Protein AF-A0A1F3VBS8-F1 (afdb_monomer_lite)

Radius of gyration: 20.93 Å; chains: 1; bounding box: 39×58×54 Å

Secondary structure (DSSP, 8-state):
--HHHHHHHHHTT--TTS-GGG--HHHHHHHHHHHHHHHHHHHHHHHHHTT--HHHHHHHHHHHHHHHHHHHHHHHHHHHHTTSS-TTSHHHHHHHHHHHTHHHHTGGGTSTT--S--HHHHHHHHHHHHHHHHHTT--SHHHHHHHHHHHHTT---

Structure (mmCIF, N/CA/C/O backbone):
data_AF-A0A1F3VBS8-F1
#
_entry.id   AF-A0A1F3VBS8-F1
#
loop_
_atom_site.group_PDB
_atom_site.id
_atom_site.type_symbol
_atom_site.label_atom_id
_atom_site.label_alt_id
_atom_site.label_comp_id
_atom_site.label_asym_id
_atom_site.label_entity_id
_atom_site.label_seq_id
_atom_site.pdbx_PDB_ins_code
_atom_site.Cartn_x
_atom_site.Cartn_y
_atom_site.Cartn_z
_atom_site.occupancy
_atom_site.B_iso_or_equiv
_atom_site.auth_seq_id
_atom_site.auth_comp_id
_atom_site.auth_asym_id
_atom_site.auth_atom_id
_atom_site.pdbx_PDB_model_num
ATOM 1 N N . MET A 1 1 ? -7.247 -9.667 -0.052 1.00 58.47 1 MET A N 1
ATOM 2 C CA . MET A 1 1 ? -6.315 -8.761 -0.765 1.00 58.47 1 MET A CA 1
ATOM 3 C C . MET A 1 1 ? -6.094 -7.510 0.076 1.00 58.47 1 MET A C 1
ATOM 5 O O . MET A 1 1 ? -7.059 -6.811 0.345 1.00 58.47 1 MET A O 1
ATOM 9 N N . CYS A 1 2 ? -4.869 -7.232 0.532 1.00 70.06 2 CYS A N 1
ATOM 10 C CA . CYS A 1 2 ? -4.572 -6.077 1.398 1.00 70.06 2 CYS A CA 1
ATOM 11 C C . CYS A 1 2 ? -3.282 -5.354 0.990 1.00 70.06 2 CYS A C 1
ATOM 13 O O . CYS A 1 2 ? -2.515 -5.867 0.172 1.00 70.06 2 CYS A O 1
ATOM 15 N N . LEU A 1 3 ? -3.009 -4.187 1.587 1.00 74.62 3 LEU A N 1
ATOM 16 C CA . LEU A 1 3 ? -1.830 -3.366 1.271 1.00 74.62 3 LEU A CA 1
ATOM 17 C C . LEU A 1 3 ? -0.489 -4.095 1.478 1.00 74.62 3 LEU A C 1
ATOM 19 O O . LEU A 1 3 ? 0.476 -3.797 0.777 1.00 74.62 3 LEU A O 1
ATOM 23 N N . ILE A 1 4 ? -0.421 -5.089 2.374 1.00 75.94 4 ILE A N 1
ATOM 24 C CA . ILE A 1 4 ? 0.761 -5.961 2.521 1.00 75.94 4 ILE A CA 1
ATOM 25 C C . ILE A 1 4 ? 1.005 -6.809 1.267 1.00 75.94 4 ILE A C 1
ATOM 27 O O . ILE A 1 4 ? 2.154 -6.934 0.841 1.00 75.94 4 ILE A O 1
ATOM 31 N N . HIS A 1 5 ? -0.049 -7.363 0.662 1.00 75.06 5 HIS A N 1
ATOM 32 C CA . HIS A 1 5 ? 0.076 -8.169 -0.555 1.00 75.06 5 HIS A CA 1
ATOM 33 C C . HIS A 1 5 ? 0.534 -7.313 -1.732 1.00 75.06 5 HIS A C 1
ATOM 35 O O . HIS A 1 5 ? 1.482 -7.684 -2.420 1.00 75.06 5 HIS A O 1
ATOM 41 N N . ALA A 1 6 ? -0.044 -6.117 -1.880 1.00 76.38 6 ALA A N 1
ATOM 42 C CA . ALA A 1 6 ? 0.417 -5.154 -2.872 1.00 76.38 6 ALA A CA 1
ATOM 43 C C . ALA A 1 6 ? 1.898 -4.792 -2.665 1.00 76.38 6 ALA A C 1
ATOM 45 O O . ALA A 1 6 ? 2.680 -4.891 -3.602 1.00 76.38 6 ALA A O 1
ATOM 46 N N . ARG A 1 7 ? 2.322 -4.463 -1.434 1.00 81.31 7 ARG A N 1
ATOM 47 C CA . ARG A 1 7 ? 3.727 -4.143 -1.117 1.00 81.31 7 ARG A CA 1
ATOM 48 C C . ARG A 1 7 ? 4.685 -5.289 -1.438 1.00 81.31 7 ARG A C 1
ATOM 50 O O . ARG A 1 7 ? 5.783 -5.023 -1.920 1.00 81.31 7 ARG A O 1
ATOM 57 N N . ARG A 1 8 ? 4.299 -6.543 -1.181 1.00 83.62 8 ARG A N 1
ATOM 58 C CA . ARG A 1 8 ? 5.146 -7.715 -1.459 1.00 83.62 8 ARG A CA 1
ATOM 59 C C . ARG A 1 8 ? 5.518 -7.805 -2.942 1.00 83.62 8 ARG A C 1
ATOM 61 O O . ARG A 1 8 ? 6.672 -8.093 -3.239 1.00 83.62 8 ARG A O 1
ATOM 68 N N . ASN A 1 9 ? 4.595 -7.458 -3.841 1.00 80.88 9 ASN A N 1
ATOM 69 C CA . ASN A 1 9 ? 4.859 -7.441 -5.281 1.00 80.88 9 ASN A CA 1
ATOM 70 C C . ASN A 1 9 ? 5.943 -6.433 -5.687 1.00 80.88 9 ASN A C 1
ATOM 72 O O . ASN A 1 9 ? 6.582 -6.657 -6.700 1.00 80.88 9 ASN A O 1
ATOM 76 N N . PHE A 1 10 ? 6.179 -5.368 -4.910 1.00 81.06 10 PHE A N 1
ATOM 77 C CA . PHE A 1 10 ? 7.264 -4.405 -5.155 1.00 81.06 10 PHE A CA 1
ATOM 78 C C . PHE A 1 10 ? 8.550 -4.768 -4.406 1.00 81.06 10 PHE A C 1
ATOM 80 O O . PHE A 1 10 ? 9.639 -4.585 -4.936 1.00 81.06 10 PHE A O 1
ATOM 87 N N . VAL A 1 11 ? 8.442 -5.305 -3.183 1.00 80.06 11 VAL A N 1
ATOM 88 C CA . VAL A 1 11 ? 9.607 -5.750 -2.391 1.00 80.06 11 VAL A CA 1
ATOM 89 C C . VAL A 1 11 ? 10.378 -6.851 -3.113 1.00 80.06 11 VAL A C 1
ATOM 91 O O . VAL A 1 11 ? 11.601 -6.849 -3.075 1.00 80.06 11 VAL A O 1
ATOM 94 N N . ASN A 1 12 ? 9.680 -7.753 -3.801 1.00 82.94 12 ASN A N 1
ATOM 95 C CA . ASN A 1 12 ? 10.312 -8.834 -4.557 1.00 82.94 12 ASN A CA 1
ATOM 96 C C . ASN A 1 12 ? 11.078 -8.346 -5.803 1.00 82.94 12 ASN A C 1
ATOM 98 O O . ASN A 1 12 ? 11.759 -9.147 -6.433 1.00 82.94 12 ASN A O 1
ATOM 102 N N . LEU A 1 13 ? 10.950 -7.066 -6.173 1.00 80.75 13 LEU A N 1
ATOM 103 C CA . LEU A 1 13 ? 11.587 -6.470 -7.354 1.00 80.75 13 LEU A CA 1
ATOM 104 C C . LEU A 1 13 ? 12.807 -5.617 -7.016 1.00 80.75 13 LEU A C 1
ATOM 106 O O . LEU A 1 13 ? 13.390 -5.028 -7.919 1.00 80.75 13 LEU A O 1
ATOM 110 N N . VAL A 1 14 ? 13.157 -5.493 -5.736 1.00 80.00 14 VAL A N 1
ATOM 111 C CA . VAL A 1 14 ? 14.286 -4.673 -5.292 1.00 80.00 14 VAL A CA 1
ATOM 112 C C . VAL A 1 14 ? 15.252 -5.508 -4.471 1.00 80.00 14 VAL A C 1
ATOM 114 O O . VAL A 1 14 ? 14.851 -6.193 -3.529 1.00 80.00 14 VAL A O 1
ATOM 117 N N . ASP A 1 15 ? 16.539 -5.408 -4.792 1.00 78.00 15 ASP A N 1
ATOM 118 C CA . ASP A 1 15 ? 17.598 -5.899 -3.918 1.00 78.00 15 ASP A CA 1
ATOM 119 C C . ASP A 1 15 ? 18.039 -4.772 -2.972 1.00 78.00 15 ASP A C 1
ATOM 121 O O . ASP A 1 15 ? 18.352 -3.652 -3.382 1.00 78.00 15 ASP A O 1
ATOM 125 N N . ARG A 1 16 ? 18.054 -5.072 -1.670 1.00 72.94 16 ARG A N 1
ATOM 126 C CA . ARG A 1 16 ? 18.477 -4.139 -0.614 1.00 72.94 16 ARG A CA 1
ATOM 127 C C . ARG A 1 16 ? 19.986 -3.913 -0.587 1.00 72.94 16 ARG A C 1
ATOM 129 O O . ARG A 1 16 ? 20.442 -3.009 0.105 1.00 72.94 16 ARG A O 1
ATOM 136 N N . LYS A 1 17 ? 20.753 -4.749 -1.286 1.00 77.62 17 LYS A N 1
ATOM 137 C CA . LYS A 1 17 ? 22.214 -4.665 -1.360 1.00 77.62 17 LYS A CA 1
ATOM 138 C C . LYS A 1 17 ? 22.698 -3.682 -2.425 1.00 77.62 17 LYS A C 1
ATOM 140 O O . LYS A 1 17 ? 23.874 -3.330 -2.418 1.00 77.62 17 LYS A O 1
ATOM 145 N N . ILE A 1 18 ? 21.820 -3.233 -3.324 1.00 73.56 18 ILE A N 1
ATOM 146 C CA . ILE A 1 18 ? 22.180 -2.297 -4.391 1.00 73.56 18 ILE A CA 1
ATOM 147 C C . ILE A 1 18 ? 22.217 -0.867 -3.822 1.00 73.56 18 ILE A C 1
ATOM 149 O O . ILE A 1 18 ? 21.215 -0.408 -3.267 1.00 73.56 18 ILE A O 1
ATOM 153 N N . PRO A 1 19 ? 23.340 -0.132 -3.959 1.00 80.50 19 PRO A N 1
ATOM 154 C CA . PRO A 1 19 ? 23.422 1.264 -3.536 1.00 80.50 19 PRO A CA 1
ATOM 155 C C . PRO A 1 19 ? 22.425 2.151 -4.288 1.00 80.50 19 PRO A C 1
ATOM 157 O O . PRO A 1 19 ? 22.240 1.992 -5.493 1.00 80.50 19 PRO A O 1
ATOM 160 N N . GLU A 1 20 ? 21.860 3.160 -3.615 1.00 75.81 20 GLU A N 1
ATOM 161 C CA . GLU A 1 20 ? 20.826 4.040 -4.191 1.00 75.81 20 GLU A CA 1
ATOM 162 C C . GLU A 1 20 ? 21.244 4.685 -5.526 1.00 75.81 20 GLU A C 1
ATOM 164 O O . GLU A 1 20 ? 20.446 4.780 -6.464 1.00 75.81 20 GLU A O 1
ATOM 169 N N . ARG A 1 21 ? 22.524 5.066 -5.643 1.00 83.62 21 ARG A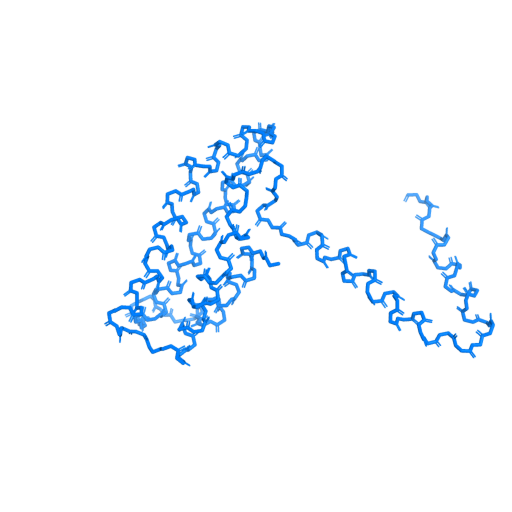 N 1
ATOM 170 C CA . ARG A 1 21 ? 23.103 5.656 -6.863 1.00 83.62 21 ARG A CA 1
ATOM 171 C C . ARG A 1 21 ? 23.052 4.732 -8.085 1.00 83.62 21 ARG A C 1
ATOM 173 O O . ARG A 1 21 ? 23.051 5.228 -9.206 1.00 83.62 21 ARG A O 1
ATOM 180 N N . THR A 1 22 ? 22.996 3.421 -7.867 1.00 86.75 22 THR A N 1
ATOM 181 C CA . THR A 1 22 ? 23.033 2.386 -8.910 1.00 86.75 22 THR A CA 1
ATOM 182 C C . THR A 1 22 ? 21.633 1.894 -9.286 1.00 86.75 22 THR A C 1
ATOM 184 O O . THR A 1 22 ? 21.482 1.174 -10.267 1.00 86.75 22 THR A O 1
ATOM 187 N N . LEU A 1 23 ? 20.596 2.297 -8.544 1.00 83.75 23 LEU A N 1
ATOM 188 C CA . LEU A 1 23 ? 19.233 1.843 -8.799 1.00 83.75 23 LEU A CA 1
ATOM 189 C C . LEU A 1 23 ? 18.730 2.312 -10.168 1.00 83.75 23 LEU A C 1
ATOM 191 O O . LEU A 1 23 ? 18.767 3.506 -10.508 1.00 83.75 23 LEU A O 1
ATOM 195 N N . THR A 1 24 ? 18.170 1.365 -10.908 1.00 84.94 24 THR A N 1
ATOM 196 C CA . THR A 1 24 ? 17.424 1.604 -12.139 1.00 84.94 24 THR A CA 1
ATOM 197 C C . THR A 1 24 ? 16.181 2.458 -11.872 1.00 84.94 24 THR A C 1
ATOM 199 O O . THR A 1 24 ? 15.743 2.662 -10.733 1.00 84.94 24 THR A O 1
ATOM 202 N N . TYR A 1 25 ? 15.573 2.966 -12.946 1.00 82.69 25 TYR A N 1
ATOM 203 C CA . TYR A 1 25 ? 14.302 3.678 -12.843 1.00 82.69 25 TYR A CA 1
ATOM 204 C C . TYR A 1 25 ? 13.230 2.823 -12.151 1.00 82.69 25 TYR A C 1
ATOM 206 O O . TYR A 1 25 ? 12.571 3.309 -11.234 1.00 82.69 25 TYR A O 1
ATOM 214 N N . GLU A 1 26 ? 13.082 1.556 -12.548 1.00 80.50 26 GLU A N 1
ATOM 215 C CA . GLU A 1 26 ? 12.053 0.665 -12.003 1.00 80.50 26 GLU A CA 1
ATOM 216 C C . GLU A 1 26 ? 12.251 0.404 -10.504 1.00 80.50 26 GLU A C 1
ATOM 218 O O . GLU A 1 26 ? 11.303 0.524 -9.726 1.00 80.50 26 GLU A O 1
ATOM 223 N N . GLU A 1 27 ? 13.485 0.154 -10.065 1.00 81.81 27 GLU A N 1
ATOM 224 C CA . GLU A 1 27 ? 13.785 -0.088 -8.650 1.00 81.81 27 GLU A CA 1
ATOM 225 C C . GLU A 1 27 ? 13.517 1.147 -7.787 1.00 81.81 27 GLU A C 1
ATOM 227 O O . GLU A 1 27 ? 12.883 1.041 -6.734 1.00 81.81 27 GLU A O 1
ATOM 232 N N . LYS A 1 28 ? 13.912 2.343 -8.250 1.00 83.31 28 LYS A N 1
ATOM 233 C CA . LYS A 1 28 ? 13.587 3.608 -7.563 1.00 83.31 28 LYS A CA 1
ATOM 234 C C . LYS A 1 28 ? 12.079 3.758 -7.372 1.00 83.31 28 LYS A C 1
ATOM 236 O O . LYS A 1 28 ? 11.622 4.206 -6.319 1.00 83.31 28 LYS A O 1
ATOM 241 N N . LYS A 1 29 ? 11.287 3.356 -8.368 1.00 84.44 29 LYS A N 1
ATOM 242 C CA . LYS A 1 29 ? 9.823 3.381 -8.292 1.00 84.44 29 LYS A CA 1
ATOM 243 C C . LYS A 1 29 ? 9.260 2.344 -7.326 1.00 84.44 29 LYS A C 1
ATOM 245 O O . LYS A 1 29 ? 8.384 2.690 -6.532 1.00 84.44 29 LYS A O 1
ATOM 250 N N . CYS A 1 30 ? 9.806 1.133 -7.298 1.00 82.75 30 CYS A N 1
ATOM 251 C CA . CYS A 1 30 ? 9.466 0.140 -6.280 1.00 82.75 30 CYS A CA 1
ATOM 252 C C . CYS A 1 30 ? 9.740 0.663 -4.860 1.00 82.75 30 CYS A C 1
ATOM 254 O O . CYS A 1 30 ? 8.860 0.575 -4.001 1.00 82.75 30 CYS A O 1
ATOM 256 N N . TYR A 1 31 ? 10.900 1.283 -4.615 1.00 82.94 31 TYR A N 1
ATOM 257 C CA . TYR A 1 31 ? 11.219 1.887 -3.315 1.00 82.94 31 TYR A CA 1
ATOM 258 C C . TYR A 1 31 ? 10.236 2.994 -2.915 1.00 82.94 31 TYR A C 1
ATOM 260 O O . TYR A 1 31 ? 9.796 3.027 -1.764 1.00 82.94 31 TYR A O 1
ATOM 268 N N . GLN A 1 32 ? 9.821 3.853 -3.854 1.00 84.12 32 GLN A N 1
ATOM 269 C CA . GLN A 1 32 ? 8.804 4.881 -3.596 1.00 84.12 32 GLN A CA 1
ATOM 270 C C . GLN A 1 32 ? 7.470 4.271 -3.144 1.00 84.12 32 GLN A C 1
ATOM 272 O O . GLN A 1 32 ? 6.897 4.713 -2.145 1.00 84.12 32 GLN A O 1
ATOM 277 N N . VAL A 1 33 ? 6.998 3.221 -3.823 1.00 84.00 33 VAL A N 1
ATOM 278 C CA . VAL A 1 33 ? 5.765 2.515 -3.438 1.00 84.00 33 VAL A CA 1
ATOM 279 C C . VAL A 1 33 ? 5.904 1.877 -2.054 1.00 84.00 33 VAL A C 1
ATOM 281 O O . VAL A 1 33 ? 5.031 2.043 -1.199 1.00 84.00 33 VAL A O 1
ATOM 284 N N . ILE A 1 34 ? 7.022 1.192 -1.794 1.00 84.75 34 ILE A N 1
ATOM 285 C CA . ILE A 1 34 ? 7.307 0.563 -0.498 1.00 84.75 34 ILE A CA 1
ATOM 286 C C . ILE A 1 34 ? 7.287 1.605 0.628 1.00 84.75 34 ILE A C 1
ATOM 288 O O . ILE A 1 34 ? 6.704 1.342 1.684 1.00 84.75 34 ILE A O 1
ATOM 292 N N . ALA A 1 35 ? 7.875 2.781 0.402 1.00 84.94 35 ALA A N 1
ATOM 293 C CA . ALA A 1 35 ? 7.912 3.875 1.366 1.00 84.94 35 ALA A CA 1
ATOM 294 C C . ALA A 1 35 ? 6.519 4.466 1.638 1.00 84.94 35 ALA A C 1
ATOM 296 O O . ALA A 1 35 ? 6.174 4.707 2.796 1.00 84.94 35 ALA A O 1
ATOM 297 N N . ILE A 1 36 ? 5.688 4.649 0.604 1.00 86.81 36 ILE A N 1
ATOM 298 C CA . ILE A 1 36 ? 4.300 5.109 0.769 1.00 86.81 36 ILE A CA 1
ATOM 299 C C . ILE A 1 36 ? 3.513 4.118 1.626 1.00 86.81 36 ILE A C 1
ATOM 301 O O . ILE A 1 36 ? 2.871 4.525 2.595 1.00 86.81 36 ILE A O 1
ATOM 305 N N . VAL A 1 37 ? 3.599 2.819 1.321 1.00 86.50 37 VAL A N 1
ATOM 306 C CA . VAL A 1 37 ? 2.898 1.796 2.107 1.00 86.50 37 VAL A CA 1
ATOM 307 C C . VAL A 1 37 ? 3.410 1.772 3.548 1.00 86.50 37 VAL A C 1
ATOM 309 O O . VAL A 1 37 ? 2.601 1.754 4.473 1.00 86.50 37 VAL A O 1
ATOM 312 N N . ALA A 1 38 ? 4.726 1.847 3.771 1.00 86.12 38 ALA A N 1
ATOM 313 C CA . ALA A 1 38 ? 5.294 1.929 5.118 1.00 86.12 38 ALA A CA 1
ATOM 314 C C . ALA A 1 38 ? 4.758 3.142 5.901 1.00 86.12 38 ALA A C 1
ATOM 316 O O . ALA A 1 38 ? 4.442 3.028 7.085 1.00 86.12 38 ALA A O 1
ATOM 317 N N . ARG A 1 39 ? 4.576 4.287 5.233 1.00 88.88 39 ARG A N 1
ATOM 318 C CA . ARG A 1 39 ? 4.007 5.492 5.846 1.00 88.88 39 ARG A CA 1
ATOM 319 C C . ARG A 1 39 ? 2.544 5.315 6.247 1.00 88.88 39 ARG A C 1
ATOM 321 O O . ARG A 1 39 ? 2.158 5.788 7.309 1.00 88.88 39 ARG A O 1
ATOM 328 N N . VAL A 1 40 ? 1.750 4.590 5.456 1.00 91.25 40 VAL A N 1
ATOM 329 C CA . VAL A 1 40 ? 0.372 4.228 5.835 1.00 91.25 40 VAL A CA 1
ATOM 330 C C . VAL A 1 40 ? 0.356 3.379 7.109 1.00 91.25 40 VAL A C 1
ATOM 332 O O . VAL A 1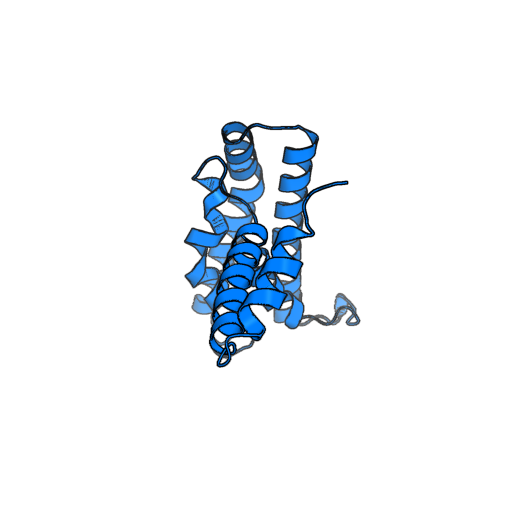 40 ? -0.443 3.657 7.998 1.00 91.25 40 VAL A O 1
ATOM 335 N N . TYR A 1 41 ? 1.266 2.410 7.245 1.00 89.25 41 TYR A N 1
ATOM 336 C CA . TYR A 1 41 ? 1.388 1.617 8.478 1.00 89.25 41 TYR A CA 1
ATOM 337 C C . TYR A 1 41 ? 1.859 2.441 9.677 1.00 89.25 41 TYR A C 1
ATOM 339 O O . TYR A 1 41 ? 1.413 2.195 10.794 1.00 89.25 41 TYR A O 1
ATOM 347 N N . LYS A 1 42 ? 2.713 3.447 9.460 1.00 91.62 42 LYS A N 1
ATOM 348 C CA . LYS A 1 42 ? 3.075 4.396 10.518 1.00 91.62 42 LYS A CA 1
ATOM 349 C C . LYS A 1 42 ? 1.847 5.170 11.011 1.00 91.62 42 LYS A C 1
ATOM 351 O O . LYS A 1 42 ? 1.636 5.256 12.213 1.00 91.62 42 LYS A O 1
ATOM 356 N N . PHE A 1 43 ? 1.008 5.659 10.098 1.00 93.81 43 PHE A N 1
ATOM 357 C CA . PHE A 1 43 ? -0.243 6.333 10.460 1.00 93.81 43 PHE A CA 1
ATOM 358 C C . PHE A 1 43 ? -1.203 5.412 11.219 1.00 93.81 43 PHE A C 1
ATOM 360 O O . PHE A 1 43 ? -1.799 5.835 12.200 1.00 93.81 43 PHE A O 1
ATOM 367 N N . GLU A 1 44 ? -1.306 4.144 10.824 1.00 92.56 44 GLU A N 1
ATOM 368 C CA . GLU A 1 44 ? -2.105 3.149 11.550 1.00 92.56 44 GLU A CA 1
ATOM 369 C C . GLU A 1 44 ? -1.559 2.908 12.974 1.00 92.56 44 GLU A C 1
ATOM 371 O O . GLU A 1 44 ? -2.330 2.775 13.922 1.00 92.56 44 GLU A O 1
ATOM 376 N N . ALA A 1 45 ? -0.235 2.901 13.161 1.00 92.00 45 ALA A N 1
ATOM 377 C CA . ALA A 1 45 ? 0.373 2.807 14.490 1.00 92.00 45 ALA A CA 1
ATOM 378 C C . ALA A 1 45 ? 0.086 4.051 15.353 1.00 92.00 45 ALA A C 1
ATOM 380 O O . ALA A 1 45 ? -0.217 3.916 16.537 1.00 92.00 45 ALA A O 1
ATOM 381 N N . GLU A 1 46 ? 0.123 5.249 14.764 1.00 93.88 46 GLU A N 1
ATOM 382 C CA . GLU A 1 46 ? -0.240 6.503 15.440 1.00 93.88 46 GLU A CA 1
ATOM 383 C C . GLU A 1 46 ? -1.712 6.500 15.875 1.00 93.88 46 GLU A C 1
ATOM 385 O O . GLU A 1 46 ? -2.021 6.855 17.010 1.00 93.88 46 GLU A O 1
ATOM 390 N N . VAL A 1 47 ? -2.625 6.048 15.013 1.00 94.88 47 VAL A N 1
ATOM 391 C CA . VAL A 1 47 ? -4.050 5.870 15.339 1.00 94.88 47 VAL A CA 1
ATOM 392 C C . VAL A 1 47 ? -4.226 4.962 16.559 1.00 94.88 47 VAL A C 1
ATOM 394 O O . VAL A 1 47 ? -4.975 5.304 17.474 1.00 94.88 47 VAL A O 1
ATOM 397 N N . ARG A 1 48 ? -3.518 3.824 16.594 1.00 91.69 48 ARG A N 1
ATOM 398 C CA . ARG A 1 48 ? -3.579 2.863 17.709 1.00 91.69 48 ARG A CA 1
ATOM 399 C C . ARG A 1 48 ? -3.021 3.446 19.001 1.00 91.69 48 ARG A C 1
ATOM 401 O O . ARG A 1 48 ? -3.636 3.277 20.049 1.00 91.69 48 ARG A O 1
ATOM 408 N N . ALA A 1 49 ? -1.896 4.156 18.927 1.00 94.88 49 ALA A N 1
ATOM 409 C CA . ALA A 1 49 ? -1.295 4.818 20.082 1.00 94.88 49 ALA A CA 1
ATOM 410 C C . ALA A 1 49 ? -2.231 5.879 20.686 1.00 94.88 49 ALA A C 1
ATOM 412 O O . ALA A 1 49 ? -2.341 5.980 21.905 1.00 94.88 49 ALA A O 1
ATOM 413 N N . ASN A 1 50 ? -2.958 6.609 19.836 1.00 95.62 50 ASN A N 1
ATOM 414 C CA . ASN A 1 50 ? -3.938 7.615 20.249 1.00 95.62 50 ASN A CA 1
ATOM 415 C C . ASN A 1 50 ? -5.329 7.037 20.566 1.00 95.62 50 ASN A C 1
ATOM 417 O O . ASN A 1 50 ? -6.228 7.799 20.909 1.00 95.62 50 ASN A O 1
ATOM 421 N N . LYS A 1 51 ? -5.520 5.713 20.450 1.00 95.69 51 LYS A N 1
ATOM 422 C CA . LYS A 1 51 ? -6.787 5.008 20.718 1.00 95.69 51 LYS A CA 1
ATOM 423 C C . LYS A 1 51 ? -7.996 5.634 20.007 1.00 95.69 51 LYS A C 1
ATOM 425 O O . LYS A 1 51 ? -9.080 5.713 20.581 1.00 95.69 51 LYS A O 1
ATOM 430 N N . LEU A 1 52 ? -7.814 6.090 18.765 1.00 94.69 52 LEU A N 1
ATOM 431 C CA . LEU A 1 52 ? -8.922 6.660 17.998 1.00 94.69 52 LEU A CA 1
ATOM 432 C C . LEU A 1 52 ? -9.994 5.592 17.749 1.00 94.69 52 LEU A C 1
ATOM 434 O O . LEU A 1 52 ? -9.666 4.445 17.437 1.00 94.69 52 LEU A O 1
ATOM 438 N N . ASN A 1 53 ? -11.265 5.983 17.850 1.00 95.88 53 ASN A N 1
ATOM 439 C CA . ASN A 1 53 ? -12.376 5.125 17.445 1.00 95.88 53 ASN A CA 1
ATOM 440 C C . ASN A 1 53 ? -12.388 4.930 15.917 1.00 95.88 53 ASN A C 1
ATOM 442 O O . ASN A 1 53 ? -11.666 5.596 15.170 1.00 95.88 53 ASN A O 1
ATOM 446 N N . ASP A 1 54 ? -13.245 4.033 15.441 1.00 95.69 54 ASP A N 1
ATOM 447 C CA . ASP A 1 54 ? -13.331 3.658 14.030 1.00 95.69 54 ASP A CA 1
ATOM 448 C C . ASP A 1 54 ? -13.604 4.829 13.074 1.00 95.69 54 ASP A C 1
ATOM 450 O O . ASP A 1 54 ? -13.065 4.856 11.961 1.00 95.69 54 ASP A O 1
ATOM 454 N N . GLN A 1 55 ? -14.406 5.804 13.505 1.00 97.00 55 GLN A N 1
ATOM 455 C CA . GLN A 1 55 ? -14.756 6.977 12.711 1.00 97.00 55 GLN A CA 1
ATOM 456 C C . GLN A 1 55 ? -13.582 7.961 12.632 1.00 97.00 55 GLN A C 1
ATOM 458 O O . GLN A 1 55 ? -13.187 8.379 11.539 1.00 97.00 55 GLN A O 1
ATOM 463 N N . ASP A 1 56 ? -12.975 8.284 13.772 1.00 96.88 56 ASP A N 1
ATOM 464 C CA . ASP A 1 56 ? -11.833 9.197 13.856 1.00 96.88 56 ASP A CA 1
ATOM 465 C C . ASP A 1 56 ? -10.600 8.615 13.167 1.00 96.88 56 ASP A C 1
ATOM 467 O O . ASP A 1 56 ? -9.885 9.323 12.454 1.00 96.88 56 ASP A O 1
ATOM 471 N N . ARG A 1 57 ? -10.394 7.299 13.286 1.00 96.69 57 ARG A N 1
ATOM 472 C CA . ARG A 1 57 ? -9.396 6.547 12.522 1.00 96.69 57 ARG A CA 1
ATOM 473 C C . ARG A 1 57 ? -9.602 6.713 11.017 1.00 96.69 57 ARG A C 1
ATOM 475 O O . ARG A 1 57 ? -8.640 6.998 10.299 1.00 96.69 57 ARG A O 1
ATOM 482 N N . MET A 1 58 ? -10.831 6.540 10.526 1.00 97.12 58 MET A N 1
ATOM 483 C CA . MET A 1 58 ? -11.135 6.704 9.102 1.00 97.12 58 MET A CA 1
ATOM 484 C C . MET A 1 58 ? -10.828 8.135 8.640 1.00 97.12 58 MET A C 1
ATOM 486 O O . MET A 1 58 ? -10.122 8.313 7.646 1.00 97.12 58 MET A O 1
ATOM 490 N N . ILE A 1 59 ? -11.280 9.154 9.378 1.00 97.56 59 ILE A N 1
ATOM 491 C CA . ILE A 1 59 ? -11.022 10.571 9.060 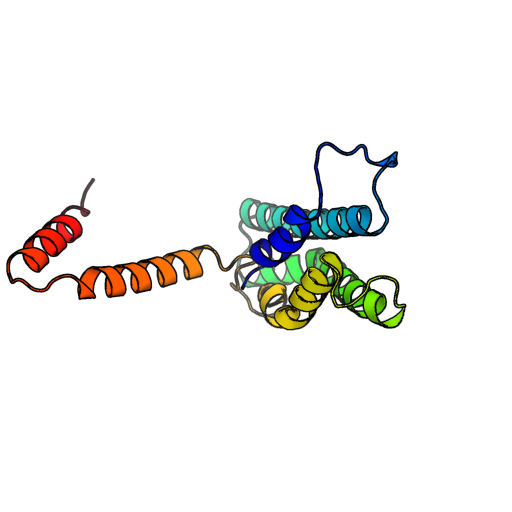1.00 97.56 59 ILE A CA 1
ATOM 492 C C . ILE A 1 59 ? -9.515 10.873 9.085 1.00 97.56 59 ILE A C 1
ATOM 494 O O . ILE A 1 59 ? -8.996 11.561 8.197 1.00 97.56 59 ILE A O 1
ATOM 498 N N . TYR A 1 60 ? -8.785 10.331 10.062 1.00 97.44 60 TYR A N 1
ATOM 499 C CA . TYR A 1 60 ? -7.332 10.462 10.157 1.00 97.44 60 TYR A CA 1
ATOM 500 C C . TYR A 1 60 ? -6.649 9.929 8.896 1.00 97.44 60 TYR A C 1
ATOM 502 O O . TYR A 1 60 ? -5.854 10.624 8.253 1.00 97.44 60 TYR A O 1
ATOM 510 N N . HIS A 1 61 ? -7.013 8.717 8.479 1.00 97.06 61 HIS A N 1
ATOM 511 C CA . HIS A 1 61 ? -6.471 8.102 7.277 1.00 97.06 61 HIS A CA 1
ATOM 512 C C . HIS A 1 61 ? -6.914 8.800 5.988 1.00 97.06 61 HIS A C 1
ATOM 514 O O . HIS A 1 61 ? -6.099 8.941 5.073 1.00 97.06 61 HIS A O 1
ATOM 520 N N . GLN A 1 62 ? -8.144 9.309 5.903 1.00 97.19 62 GLN A N 1
ATOM 521 C CA . GLN A 1 62 ? -8.592 10.130 4.774 1.00 97.19 62 GLN A CA 1
ATOM 522 C C . GLN A 1 62 ? -7.697 11.358 4.573 1.00 97.19 62 GLN A C 1
ATOM 524 O O . GLN A 1 62 ? -7.340 11.660 3.430 1.00 97.19 62 GLN A O 1
ATOM 529 N N . LYS A 1 63 ? -7.301 12.020 5.670 1.00 97.31 63 LYS A N 1
ATOM 530 C CA . LYS A 1 63 ? -6.434 13.208 5.664 1.00 97.31 63 LYS A CA 1
ATOM 531 C C . LYS A 1 63 ? -4.962 12.869 5.410 1.00 97.31 63 LYS A C 1
ATOM 533 O O . LYS A 1 63 ? -4.297 13.576 4.657 1.00 97.31 63 LYS A O 1
ATOM 538 N N . ARG A 1 64 ? -4.440 11.799 6.020 1.00 96.19 64 ARG A N 1
ATOM 539 C CA . ARG A 1 64 ? -3.002 11.464 6.004 1.00 96.19 64 ARG A CA 1
ATOM 540 C C . ARG A 1 64 ? -2.616 10.458 4.916 1.00 96.19 64 ARG A C 1
ATOM 542 O O . ARG A 1 64 ? -1.694 10.707 4.143 1.00 96.19 64 ARG A O 1
ATOM 549 N N . SER A 1 65 ? -3.314 9.325 4.838 1.00 94.50 65 SER A N 1
ATOM 550 C CA . SER A 1 65 ? -3.039 8.245 3.876 1.00 94.50 65 SER A CA 1
ATOM 551 C C . SER A 1 65 ? -3.657 8.508 2.505 1.00 94.50 65 SER A C 1
ATOM 553 O O . SER A 1 65 ? -3.042 8.202 1.484 1.00 94.50 65 SER A O 1
ATOM 555 N N . GLY A 1 66 ? -4.864 9.076 2.474 1.00 93.88 66 GLY A N 1
ATOM 556 C CA . GLY A 1 66 ? -5.649 9.268 1.257 1.00 93.88 66 GLY A CA 1
ATOM 557 C C . GLY A 1 66 ? -4.907 10.009 0.139 1.00 93.88 66 GLY A C 1
ATOM 558 O O . GLY A 1 66 ? -4.854 9.487 -0.976 1.00 93.88 66 GLY A O 1
ATOM 559 N N . PRO A 1 67 ? -4.301 11.185 0.391 1.00 95.69 67 PRO A N 1
ATOM 560 C CA . PRO A 1 67 ? -3.570 11.920 -0.639 1.00 95.69 67 PRO A CA 1
ATOM 561 C C . PRO A 1 67 ? -2.394 11.127 -1.221 1.00 95.69 67 PRO A C 1
ATOM 563 O O . PRO A 1 67 ? -2.222 11.111 -2.439 1.00 95.69 67 PRO A O 1
ATOM 566 N N . LEU A 1 68 ? -1.638 10.417 -0.373 1.00 91.69 68 LEU A N 1
ATOM 567 C CA . LEU A 1 68 ? -0.487 9.607 -0.788 1.00 91.69 68 LEU A CA 1
ATOM 568 C C . LEU A 1 68 ? -0.916 8.441 -1.682 1.00 91.69 68 LEU A C 1
ATOM 570 O O . LEU A 1 68 ? -0.353 8.235 -2.754 1.00 91.69 68 LEU A O 1
ATOM 574 N N . LEU A 1 69 ? -1.945 7.703 -1.261 1.00 90.75 69 LEU A N 1
ATOM 575 C CA . LEU A 1 69 ? -2.453 6.542 -1.989 1.00 90.75 69 LEU A CA 1
ATOM 576 C C . LEU A 1 69 ? -3.102 6.935 -3.320 1.00 90.75 69 LEU A C 1
ATOM 578 O O . LEU A 1 69 ? -2.874 6.272 -4.331 1.00 90.75 69 LEU A O 1
ATOM 582 N N . ARG A 1 70 ? -3.842 8.050 -3.357 1.00 92.56 70 ARG A N 1
ATOM 583 C CA . ARG A 1 70 ? -4.413 8.590 -4.601 1.00 92.56 70 ARG A CA 1
ATOM 584 C C . ARG A 1 70 ? -3.335 9.093 -5.559 1.00 92.56 70 ARG A C 1
ATOM 586 O O . ARG A 1 70 ? -3.438 8.854 -6.758 1.00 92.56 70 ARG A O 1
ATOM 593 N N . ALA A 1 71 ? -2.301 9.768 -5.053 1.00 89.06 71 ALA A N 1
ATOM 594 C CA . ALA A 1 71 ? -1.164 10.182 -5.872 1.00 89.06 71 ALA A CA 1
ATOM 595 C C . ALA A 1 71 ? -0.424 8.970 -6.456 1.00 89.06 71 ALA A C 1
ATOM 597 O O . ALA A 1 71 ? -0.101 8.965 -7.642 1.00 89.06 71 ALA A O 1
ATOM 598 N N . MET A 1 72 ? -0.237 7.921 -5.651 1.00 88.50 72 MET A N 1
ATOM 599 C CA . MET A 1 72 ? 0.362 6.666 -6.096 1.00 88.50 72 MET A CA 1
ATOM 600 C C . MET A 1 72 ? -0.483 5.975 -7.168 1.00 88.50 72 MET A C 1
ATOM 602 O O . MET A 1 72 ? 0.068 5.564 -8.181 1.00 88.50 72 MET A O 1
ATOM 606 N N . LEU A 1 73 ? -1.809 5.906 -7.001 1.00 89.12 73 LEU A N 1
ATOM 607 C CA . LEU A 1 73 ? -2.705 5.327 -8.008 1.00 89.12 73 LEU A CA 1
ATOM 608 C C . LEU A 1 73 ? -2.645 6.091 -9.338 1.00 89.12 73 LEU A C 1
ATOM 610 O O . LEU A 1 73 ? -2.507 5.465 -10.387 1.00 89.12 73 LEU A O 1
ATOM 614 N N . ARG A 1 74 ? -2.680 7.431 -9.301 1.00 90.00 74 ARG A N 1
ATOM 615 C CA . ARG A 1 74 ? -2.540 8.260 -10.512 1.00 90.00 74 ARG A CA 1
ATOM 616 C C . ARG A 1 74 ? -1.202 8.039 -11.207 1.00 90.00 74 ARG A C 1
ATOM 618 O O . ARG A 1 74 ? -1.149 7.976 -12.431 1.00 90.00 74 ARG A O 1
ATOM 625 N N . TRP A 1 75 ? -0.125 7.918 -10.433 1.00 88.38 75 TRP A N 1
ATOM 626 C CA . TRP A 1 75 ? 1.179 7.575 -10.984 1.00 88.38 75 TRP A CA 1
ATOM 627 C C . TRP A 1 75 ? 1.156 6.180 -11.619 1.00 88.38 75 TRP A C 1
ATOM 629 O O . TRP A 1 75 ? 1.511 6.064 -12.782 1.00 88.38 75 TRP A O 1
ATOM 639 N N . CYS A 1 76 ? 0.654 5.152 -10.930 1.00 84.69 76 CYS A N 1
ATOM 640 C CA . CYS A 1 76 ? 0.505 3.801 -11.482 1.00 84.69 76 CYS A CA 1
ATOM 641 C C . CYS A 1 76 ? -0.219 3.806 -12.840 1.00 84.69 76 CYS A C 1
ATOM 643 O O . CYS A 1 76 ? 0.246 3.187 -13.795 1.00 84.69 76 CYS A O 1
ATOM 645 N N . GLN A 1 77 ? -1.316 4.558 -12.948 1.00 86.75 77 GLN A N 1
ATOM 646 C CA . GLN A 1 77 ? -2.079 4.709 -14.190 1.00 86.75 77 GLN A CA 1
ATOM 647 C C . GLN A 1 77 ? -1.279 5.423 -15.298 1.00 86.75 77 GLN A C 1
ATOM 649 O O . GLN A 1 77 ? -1.376 5.046 -16.466 1.00 86.75 77 GLN A O 1
ATOM 654 N N . SER A 1 78 ? -0.450 6.418 -14.960 1.00 83.31 78 SER A N 1
ATOM 655 C CA . SER A 1 78 ? 0.313 7.192 -15.951 1.00 83.31 78 SER A CA 1
ATOM 656 C C . SER A 1 78 ? 1.538 6.466 -16.515 1.00 83.31 78 SER A C 1
ATOM 658 O O . SER A 1 78 ? 1.989 6.778 -17.621 1.00 83.31 78 SER A O 1
ATOM 660 N N . ILE A 1 79 ? 2.078 5.468 -15.810 1.00 77.19 79 ILE A N 1
ATOM 661 C CA . ILE A 1 79 ? 3.234 4.695 -16.295 1.00 77.19 79 ILE A CA 1
ATOM 662 C C . ILE A 1 79 ? 2.875 3.914 -17.568 1.00 77.19 79 ILE A C 1
ATOM 664 O O . ILE A 1 79 ? 3.671 3.887 -18.507 1.00 77.19 79 ILE A O 1
ATOM 668 N N . PHE A 1 80 ? 1.668 3.340 -17.635 1.00 69.38 80 PHE A N 1
ATOM 669 C CA . PHE A 1 80 ? 1.198 2.637 -18.832 1.00 69.38 80 PHE A CA 1
ATOM 670 C C . PHE A 1 80 ? 0.926 3.594 -19.992 1.00 69.38 80 PHE A C 1
ATOM 672 O O . PHE A 1 80 ? 1.314 3.308 -21.123 1.00 69.38 80 PHE A O 1
ATOM 679 N N . ALA A 1 81 ? 0.349 4.764 -19.707 1.00 68.88 81 ALA A N 1
ATOM 680 C CA . ALA A 1 81 ? 0.097 5.790 -20.719 1.00 68.88 81 ALA A CA 1
ATOM 681 C C . ALA A 1 81 ? 1.394 6.319 -21.359 1.00 68.88 81 ALA A C 1
ATOM 683 O O . ALA A 1 81 ? 1.423 6.637 -22.543 1.00 68.88 81 ALA A O 1
ATOM 684 N N . THR A 1 82 ? 2.485 6.378 -20.591 1.00 70.19 82 THR A N 1
ATOM 685 C CA . THR A 1 82 ? 3.777 6.913 -21.050 1.00 70.19 82 THR A CA 1
ATOM 686 C C . THR A 1 82 ? 4.715 5.862 -21.653 1.00 70.19 82 THR A C 1
ATOM 688 O O . THR A 1 82 ? 5.838 6.207 -22.012 1.00 70.19 82 THR A O 1
ATOM 691 N N . ARG A 1 83 ? 4.294 4.586 -21.751 1.00 68.12 83 ARG A N 1
ATOM 692 C CA . ARG A 1 83 ? 5.115 3.434 -22.195 1.00 68.12 83 ARG A CA 1
ATOM 693 C C . ARG A 1 83 ? 6.477 3.308 -21.490 1.00 68.12 83 ARG A C 1
ATOM 695 O O . ARG A 1 83 ? 7.377 2.649 -21.999 1.00 68.12 83 ARG A O 1
ATOM 702 N N . LYS A 1 84 ? 6.638 3.907 -20.303 1.00 68.00 84 LYS A N 1
ATOM 703 C CA . LYS A 1 84 ? 7.898 3.864 -19.535 1.00 6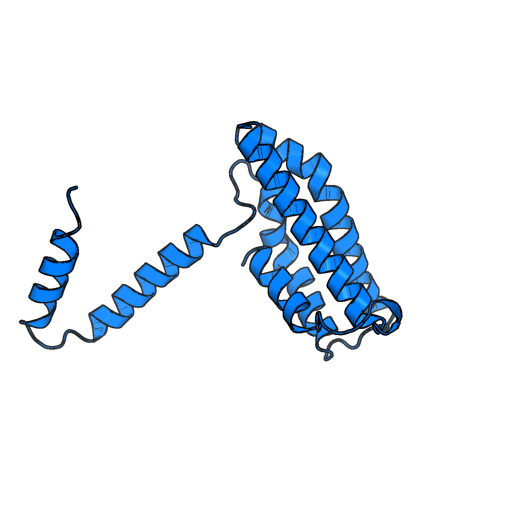8.00 84 LYS A CA 1
ATOM 704 C C . LYS A 1 84 ? 8.193 2.485 -18.954 1.00 68.00 84 LYS A C 1
ATOM 706 O O . LYS A 1 84 ? 9.336 2.206 -18.620 1.00 68.00 84 LYS A O 1
ATOM 711 N N . VAL A 1 85 ? 7.160 1.660 -18.804 1.00 74.56 85 VAL A N 1
ATOM 712 C CA . VAL A 1 85 ? 7.239 0.292 -18.294 1.00 74.56 85 VAL A CA 1
ATOM 713 C C . VAL A 1 85 ? 6.320 -0.566 -19.152 1.00 74.56 85 VAL A C 1
ATOM 715 O O . VAL A 1 85 ? 5.155 -0.221 -19.362 1.00 74.56 85 VAL A O 1
ATOM 718 N N . GLY A 1 86 ? 6.844 -1.676 -19.666 1.00 75.19 86 GLY A N 1
ATOM 719 C CA . GLY A 1 86 ? 6.044 -2.625 -20.431 1.00 75.19 86 GLY A CA 1
ATOM 720 C C . GLY A 1 86 ? 5.047 -3.360 -19.523 1.00 75.19 86 GLY A C 1
ATOM 721 O O . GLY A 1 86 ? 5.421 -3.751 -18.418 1.00 75.19 86 GLY A O 1
ATOM 722 N N . PRO A 1 87 ? 3.806 -3.627 -19.969 1.00 72.81 87 PRO A N 1
ATOM 723 C CA . PRO A 1 87 ? 2.803 -4.340 -19.165 1.00 72.81 87 PRO A CA 1
ATOM 724 C C . PRO A 1 87 ? 3.255 -5.740 -18.726 1.00 72.81 87 PRO A C 1
ATOM 726 O O . PRO A 1 87 ? 2.841 -6.224 -17.676 1.00 72.81 87 PRO A O 1
ATOM 729 N N . ASN A 1 88 ? 4.157 -6.360 -19.491 1.00 78.25 88 ASN A N 1
ATOM 730 C CA . ASN A 1 88 ? 4.711 -7.679 -19.195 1.00 78.25 88 ASN A CA 1
ATOM 731 C C . ASN A 1 88 ? 5.958 -7.648 -18.299 1.00 78.25 88 ASN A C 1
ATOM 733 O O . ASN A 1 88 ? 6.408 -8.716 -17.874 1.00 78.25 88 ASN A O 1
ATOM 737 N N . SER A 1 89 ? 6.516 -6.467 -18.002 1.00 82.81 89 SER A N 1
ATOM 738 C CA . SER A 1 89 ? 7.642 -6.366 -17.075 1.00 82.81 89 SER A CA 1
ATOM 739 C C . SER A 1 89 ? 7.194 -6.712 -15.655 1.00 82.81 89 SER A C 1
ATOM 741 O O . SER A 1 89 ? 6.004 -6.680 -15.322 1.00 82.81 89 SER A O 1
ATOM 743 N N . ASN A 1 90 ? 8.150 -7.047 -14.791 1.00 81.50 90 ASN A N 1
ATOM 744 C CA . ASN A 1 90 ? 7.832 -7.378 -13.408 1.00 81.50 90 ASN A CA 1
ATOM 745 C C . ASN A 1 90 ? 7.200 -6.185 -12.667 1.00 81.50 90 ASN A C 1
ATOM 747 O O . ASN A 1 90 ? 6.220 -6.367 -11.941 1.00 81.50 90 ASN A O 1
ATOM 751 N N . LEU A 1 91 ? 7.691 -4.962 -12.915 1.00 82.12 91 LEU A N 1
ATOM 752 C CA . LEU A 1 91 ? 7.066 -3.740 -12.407 1.00 82.12 91 LEU A CA 1
ATOM 753 C C . LEU A 1 91 ? 5.672 -3.531 -13.013 1.00 82.12 91 LEU A C 1
ATOM 755 O O . LEU A 1 91 ? 4.741 -3.212 -12.276 1.00 82.12 91 LEU A O 1
ATOM 759 N N . GLY A 1 92 ? 5.502 -3.765 -14.319 1.00 82.12 92 GLY A N 1
ATOM 760 C CA . GLY A 1 92 ? 4.204 -3.688 -14.994 1.00 82.12 92 GLY A CA 1
ATOM 761 C C . GLY A 1 92 ? 3.156 -4.582 -14.329 1.00 82.12 92 GLY A C 1
ATOM 762 O O . GLY A 1 92 ? 2.086 -4.107 -13.960 1.00 82.12 92 GLY A O 1
ATOM 763 N N . LYS A 1 93 ? 3.496 -5.842 -14.043 1.00 84.44 93 LYS A N 1
ATOM 764 C CA . LYS A 1 93 ? 2.609 -6.783 -13.335 1.00 84.44 93 LYS A CA 1
ATOM 765 C C . LYS A 1 93 ? 2.242 -6.302 -11.926 1.00 84.44 93 LYS A C 1
ATOM 767 O O . LYS A 1 93 ? 1.074 -6.364 -11.542 1.00 84.44 93 LYS A O 1
ATOM 772 N N . ALA A 1 94 ? 3.211 -5.790 -11.162 1.00 83.38 94 ALA A N 1
ATOM 773 C CA . ALA A 1 94 ? 2.966 -5.258 -9.819 1.00 83.38 94 ALA A CA 1
ATOM 774 C C . ALA A 1 94 ? 2.060 -4.011 -9.838 1.00 83.38 94 ALA A C 1
ATOM 776 O O . ALA A 1 94 ? 1.168 -3.872 -8.995 1.00 83.38 94 ALA A O 1
ATOM 777 N N . VAL A 1 95 ? 2.258 -3.127 -10.819 1.00 85.19 95 VAL A N 1
ATOM 778 C CA . VAL A 1 95 ? 1.445 -1.923 -11.032 1.00 85.19 95 VAL A CA 1
ATOM 779 C C . VAL A 1 95 ? 0.023 -2.288 -11.460 1.00 85.19 95 VAL A C 1
ATOM 781 O O . VAL A 1 95 ? -0.922 -1.781 -10.857 1.00 85.19 95 VAL A O 1
ATOM 784 N N . SER A 1 96 ? -0.151 -3.196 -12.426 1.00 86.19 96 SER A N 1
ATOM 785 C CA . SER A 1 96 ? -1.471 -3.681 -12.859 1.00 86.19 96 SER A CA 1
ATOM 786 C C . SER A 1 96 ? -2.268 -4.242 -11.690 1.00 86.19 96 SER A C 1
ATOM 788 O O . SER A 1 96 ? -3.403 -3.829 -11.463 1.00 86.19 96 SER A O 1
ATOM 790 N N . TYR A 1 97 ? -1.634 -5.091 -10.877 1.00 85.50 97 TYR A N 1
ATOM 791 C CA . TYR A 1 97 ? -2.253 -5.639 -9.677 1.00 85.50 97 TYR A CA 1
ATOM 792 C C . TYR A 1 97 ? -2.722 -4.538 -8.715 1.00 85.50 97 TYR A C 1
ATOM 794 O O . TYR A 1 97 ? -3.829 -4.607 -8.180 1.00 85.50 97 TYR A O 1
ATOM 802 N N . PHE A 1 98 ? -1.898 -3.510 -8.486 1.00 85.06 98 PHE A N 1
ATOM 803 C CA . PHE A 1 98 ? -2.261 -2.397 -7.610 1.00 85.06 98 PHE A CA 1
ATOM 804 C C . PHE A 1 98 ? -3.468 -1.608 -8.137 1.00 85.06 98 PHE A C 1
ATOM 806 O O . PHE A 1 98 ? -4.350 -1.248 -7.356 1.00 85.06 98 PHE A O 1
ATOM 813 N N . ILE A 1 99 ? -3.513 -1.350 -9.448 1.00 87.12 99 ILE A N 1
ATOM 814 C CA . ILE A 1 99 ? -4.625 -0.641 -10.092 1.00 87.12 99 ILE A CA 1
ATOM 815 C C . ILE A 1 99 ? -5.905 -1.470 -9.996 1.00 87.12 99 ILE A C 1
ATOM 817 O O . ILE A 1 99 ? -6.918 -0.948 -9.544 1.00 87.12 99 ILE A O 1
ATOM 821 N N . GLU A 1 100 ? -5.864 -2.748 -10.363 1.00 87.69 100 GLU A N 1
ATOM 822 C CA . GLU A 1 100 ? -7.033 -3.635 -10.370 1.00 87.69 100 GLU A CA 1
ATOM 823 C C . GLU A 1 100 ? -7.670 -3.767 -8.977 1.00 87.69 100 GLU A C 1
ATOM 825 O O . GLU A 1 100 ? -8.889 -3.737 -8.829 1.00 87.69 100 GLU A O 1
ATOM 830 N N . HIS A 1 101 ? -6.847 -3.817 -7.928 1.00 85.94 101 HIS A N 1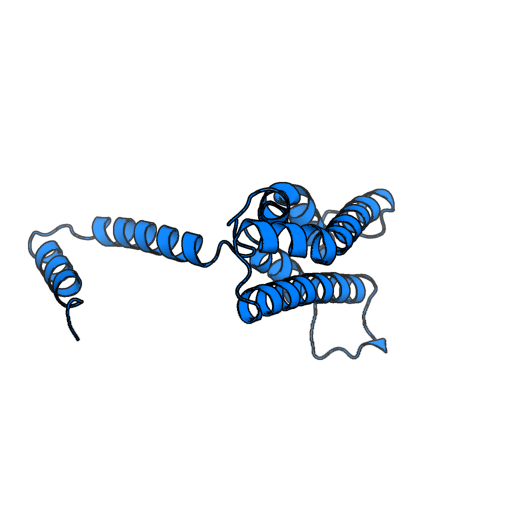
ATOM 831 C CA . HIS A 1 101 ? -7.313 -4.070 -6.564 1.00 85.94 101 HIS A CA 1
ATOM 832 C C . HIS A 1 101 ? -7.512 -2.798 -5.720 1.00 85.94 101 HIS A C 1
ATOM 834 O O . HIS A 1 101 ? -7.762 -2.897 -4.514 1.00 85.94 101 HIS A O 1
ATOM 840 N N . ASN A 1 102 ? -7.423 -1.600 -6.314 1.00 85.62 102 ASN A N 1
ATOM 841 C CA . ASN A 1 102 ? -7.387 -0.331 -5.573 1.00 85.62 102 ASN A CA 1
ATOM 842 C C . ASN A 1 102 ? -8.593 -0.119 -4.632 1.00 85.62 102 ASN A C 1
ATOM 844 O O . ASN A 1 102 ? -8.416 0.355 -3.509 1.00 85.62 102 ASN A O 1
ATOM 848 N N . VAL A 1 103 ? -9.796 -0.545 -5.040 1.00 85.38 103 VAL A N 1
ATOM 849 C CA . VAL A 1 103 ? -11.037 -0.371 -4.262 1.00 85.38 103 VAL A CA 1
ATOM 850 C C . VAL A 1 103 ? -10.945 -1.089 -2.916 1.00 85.38 103 VAL A C 1
ATOM 852 O O . VAL A 1 103 ? -11.295 -0.529 -1.877 1.00 85.38 103 VAL A O 1
ATOM 855 N N . GLY A 1 104 ? -10.424 -2.319 -2.920 1.00 84.44 104 GLY A N 1
ATOM 856 C CA . GLY A 1 104 ? -10.199 -3.087 -1.698 1.00 84.44 104 GLY A CA 1
ATOM 857 C C . GLY A 1 104 ? -9.043 -2.525 -0.875 1.00 84.44 104 GLY A C 1
ATOM 858 O O . GLY A 1 104 ? -9.152 -2.401 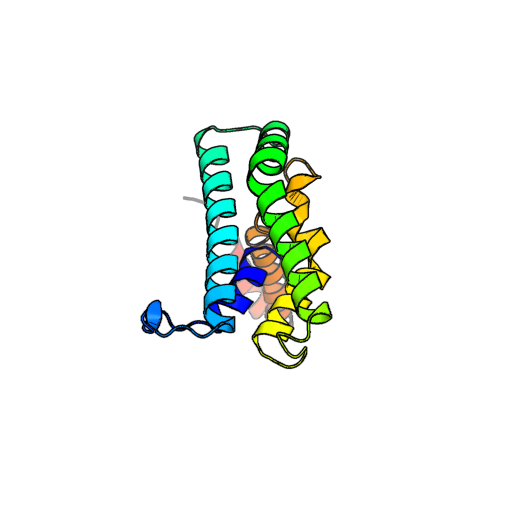0.343 1.00 84.44 104 GLY A O 1
ATOM 859 N N . LEU A 1 105 ? -7.955 -2.120 -1.538 1.00 83.50 105 LEU A N 1
ATOM 860 C CA . LEU A 1 105 ? -6.771 -1.566 -0.875 1.00 83.50 105 LEU A CA 1
ATOM 861 C C . LEU A 1 105 ? -7.065 -0.266 -0.117 1.00 83.50 105 LEU A C 1
ATOM 863 O O . LEU A 1 105 ? -6.383 0.022 0.864 1.00 83.50 105 LEU A O 1
ATOM 867 N N . PHE A 1 106 ? -8.053 0.518 -0.556 1.00 90.12 106 PHE A N 1
ATOM 868 C CA . PHE A 1 106 ? -8.390 1.828 0.015 1.00 90.12 106 PHE A CA 1
ATOM 869 C C . PHE A 1 106 ? -9.662 1.815 0.872 1.00 90.12 106 PHE A C 1
ATOM 871 O O . PHE A 1 106 ? -10.112 2.874 1.304 1.00 90.12 106 PHE A O 1
ATOM 878 N N . LYS A 1 107 ? -10.244 0.642 1.153 1.00 91.25 107 LYS A N 1
ATOM 879 C CA . LYS A 1 107 ? -11.545 0.514 1.835 1.00 91.25 107 LYS A CA 1
ATOM 880 C C . LYS A 1 107 ? -11.594 1.195 3.211 1.00 91.25 107 LYS A C 1
ATOM 882 O O . LYS A 1 107 ? -12.608 1.788 3.561 1.00 91.25 107 LYS A O 1
ATOM 887 N N . PHE A 1 108 ? -10.481 1.190 3.945 1.00 92.25 108 PHE A N 1
ATOM 888 C CA . PHE A 1 108 ? -10.327 1.878 5.237 1.00 92.25 108 PHE A CA 1
ATOM 889 C C . PHE A 1 108 ? -10.427 3.412 5.161 1.00 92.25 108 PHE A C 1
ATOM 891 O O . PHE A 1 108 ? -10.489 4.074 6.192 1.00 92.25 108 PHE A O 1
ATOM 898 N N . LEU A 1 109 ? -10.433 3.990 3.955 1.00 94.25 109 LEU A N 1
ATOM 899 C CA . LEU A 1 109 ? -10.672 5.416 3.739 1.00 94.25 109 LEU A CA 1
ATOM 900 C C . LEU A 1 109 ? -12.161 5.761 3.622 1.00 94.25 109 LEU A C 1
ATOM 902 O O . LEU A 1 109 ? -12.484 6.943 3.626 1.00 94.25 109 LEU A O 1
ATOM 906 N N . SER A 1 110 ? -13.054 4.785 3.452 1.00 92.94 110 SER A N 1
ATOM 907 C CA . SER A 1 110 ? -14.484 5.037 3.215 1.00 92.94 110 SER A CA 1
ATOM 908 C C . SER A 1 110 ? -15.425 4.258 4.126 1.00 92.94 110 SER A C 1
ATOM 910 O O . SER A 1 110 ? -16.604 4.593 4.184 1.00 92.94 110 SER A O 1
ATOM 912 N N . VAL A 1 111 ? -14.930 3.239 4.831 1.00 92.94 111 VAL A N 1
ATOM 913 C CA . VAL A 1 111 ? -15.724 2.437 5.766 1.00 92.94 111 VAL A CA 1
ATOM 914 C C . VAL A 1 111 ? -15.081 2.481 7.156 1.00 92.94 111 VAL A C 1
ATOM 916 O O . VAL A 1 111 ? -13.941 2.022 7.296 1.00 92.94 111 VAL A O 1
ATOM 919 N N . PRO A 1 112 ? -15.785 3.001 8.180 1.00 93.00 112 PRO A N 1
ATOM 920 C CA . PRO A 1 112 ? -15.330 2.945 9.567 1.00 93.00 112 PRO A CA 1
ATOM 921 C C . PRO A 1 112 ? -15.048 1.501 9.993 1.00 93.00 112 PRO A C 1
ATOM 923 O O . PRO A 1 112 ? -15.752 0.578 9.585 1.00 93.00 112 PRO A O 1
ATOM 926 N N . GLY A 1 113 ? -13.977 1.289 10.756 1.00 87.88 113 GLY A N 1
ATOM 927 C CA . GLY A 1 113 ? -13.593 -0.040 11.252 1.00 87.88 113 GLY A CA 1
ATOM 928 C C . GLY A 1 113 ? -12.984 -0.979 10.202 1.00 87.88 113 GLY A C 1
ATOM 929 O O . GLY A 1 113 ? -12.467 -2.039 10.547 1.00 87.88 113 GLY A O 1
ATOM 930 N N . ALA A 1 114 ? -12.951 -0.603 8.917 1.00 88.50 114 ALA A N 1
ATOM 931 C CA . ALA A 1 114 ? -12.271 -1.413 7.911 1.00 88.50 114 ALA A CA 1
ATOM 932 C C . ALA A 1 114 ? -10.750 -1.410 8.140 1.00 88.50 114 ALA A C 1
ATOM 934 O O . ALA A 1 114 ? -10.106 -0.359 8.221 1.00 88.50 114 ALA A O 1
ATOM 935 N N . PHE A 1 115 ? -10.156 -2.599 8.221 1.00 83.06 115 PHE A N 1
ATOM 936 C CA . PHE A 1 115 ? -8.728 -2.761 8.485 1.00 83.06 115 PHE A CA 1
ATOM 937 C C . PHE A 1 115 ? -7.855 -2.273 7.317 1.00 83.06 115 PHE A C 1
ATOM 939 O O . PHE A 1 115 ? -8.193 -2.447 6.145 1.00 83.06 115 PHE A O 1
ATOM 946 N N . VAL A 1 116 ? -6.685 -1.703 7.636 1.00 82.75 116 VAL A N 1
ATOM 947 C CA . VAL A 1 116 ? -5.611 -1.456 6.648 1.00 82.75 116 VAL A CA 1
ATOM 948 C C . VAL A 1 116 ? -5.062 -2.785 6.106 1.00 82.75 116 VAL A C 1
ATOM 950 O O . VAL A 1 116 ? -4.628 -2.867 4.950 1.00 82.75 116 VAL A O 1
ATOM 953 N N . ASP A 1 117 ? -5.121 -3.848 6.914 1.00 73.69 117 ASP A N 1
ATOM 954 C CA . ASP A 1 117 ? -4.714 -5.191 6.544 1.00 73.69 117 ASP A CA 1
ATOM 955 C C . ASP A 1 117 ? -5.796 -6.256 6.794 1.00 73.69 117 ASP A C 1
ATOM 957 O O . ASP A 1 117 ? -6.411 -6.362 7.842 1.00 73.69 117 ASP A O 1
ATOM 961 N N . ASN A 1 118 ? -5.998 -7.114 5.797 1.00 60.19 118 ASN A N 1
ATOM 962 C CA . ASN A 1 118 ? -6.899 -8.270 5.846 1.00 60.19 118 ASN A CA 1
ATOM 963 C C . ASN A 1 118 ? -6.239 -9.495 6.520 1.00 60.19 118 ASN A C 1
ATOM 965 O O . ASN A 1 118 ? -6.728 -10.617 6.423 1.00 60.19 118 ASN A O 1
ATOM 969 N N . THR A 1 119 ? -5.052 -9.338 7.111 1.00 60.66 119 THR A N 1
ATOM 970 C CA . THR A 1 119 ? -4.178 -10.473 7.445 1.00 60.66 119 THR A CA 1
ATOM 971 C C . THR A 1 119 ? -4.792 -11.382 8.508 1.00 60.66 119 THR A C 1
ATOM 973 O O . THR A 1 119 ? -4.591 -12.594 8.463 1.00 60.66 119 THR A O 1
ATOM 976 N N . HIS A 1 120 ? -5.569 -10.816 9.436 1.00 46.19 120 HIS A N 1
ATOM 977 C CA . HIS A 1 120 ? -6.295 -11.572 10.456 1.00 46.19 120 HIS A CA 1
ATOM 978 C C . HIS A 1 120 ? -7.407 -12.430 9.832 1.00 46.19 120 HIS A C 1
ATOM 980 O O . HIS A 1 120 ? -7.409 -13.649 9.984 1.00 46.19 120 HIS A O 1
ATOM 986 N N . THR A 1 121 ? -8.275 -11.822 9.028 1.00 46.03 121 THR A N 1
ATOM 987 C CA . THR A 1 121 ? -9.369 -12.506 8.328 1.00 46.03 121 THR A CA 1
ATOM 988 C C . THR A 1 121 ? -8.856 -13.539 7.316 1.00 46.03 121 THR A C 1
ATOM 990 O O . THR A 1 121 ? -9.398 -14.637 7.235 1.00 46.03 121 THR A O 1
ATOM 993 N N . GLU A 1 122 ? -7.755 -13.276 6.600 1.00 50.00 122 GLU A N 1
ATOM 994 C CA . GLU A 1 122 ? -7.126 -14.270 5.713 1.00 50.00 122 GLU A CA 1
ATOM 995 C C . GLU A 1 122 ? -6.507 -15.448 6.471 1.00 50.00 122 GLU A C 1
ATOM 997 O O . GLU A 1 122 ? -6.557 -16.569 5.968 1.00 50.00 122 GLU A O 1
ATOM 1002 N N . ARG A 1 123 ? -5.941 -15.236 7.668 1.00 50.03 123 ARG A N 1
ATOM 1003 C CA . ARG A 1 123 ? -5.464 -16.339 8.522 1.00 50.03 123 ARG A CA 1
ATOM 1004 C C . ARG A 1 123 ? -6.622 -17.182 9.044 1.00 50.03 123 ARG A C 1
ATOM 1006 O O . ARG A 1 123 ? -6.525 -18.402 8.991 1.00 50.03 123 ARG A O 1
ATOM 1013 N N . VAL A 1 124 ? -7.713 -16.556 9.485 1.00 42.22 124 VAL A N 1
ATOM 1014 C CA . VAL A 1 124 ? -8.913 -17.261 9.964 1.00 42.22 124 VAL A CA 1
ATOM 1015 C C . VAL A 1 124 ? -9.554 -18.073 8.833 1.00 42.22 124 VAL A C 1
ATOM 1017 O O . VAL A 1 124 ? -9.804 -19.263 8.999 1.00 42.22 124 VAL A O 1
ATOM 1020 N N . ILE A 1 125 ? -9.718 -17.489 7.641 1.00 46.06 125 ILE A N 1
ATOM 1021 C CA . ILE A 1 125 ? -10.271 -18.192 6.471 1.00 46.06 125 ILE A CA 1
ATOM 1022 C C . ILE A 1 125 ? -9.335 -19.315 5.994 1.00 46.06 125 ILE A C 1
ATOM 1024 O O . ILE A 1 125 ? -9.807 -20.411 5.689 1.00 46.06 125 ILE A O 1
ATOM 1028 N N . LYS A 1 126 ? -8.011 -19.089 5.957 1.00 46.78 126 LYS A N 1
ATOM 1029 C CA . LYS A 1 126 ? -7.037 -20.142 5.615 1.00 46.78 126 LYS A CA 1
ATOM 1030 C C . LYS A 1 126 ? -7.041 -21.276 6.631 1.00 46.78 126 LYS A C 1
ATOM 1032 O O . LYS A 1 126 ? -6.992 -22.423 6.206 1.00 46.78 126 LYS A O 1
ATOM 1037 N N . SER A 1 127 ? -7.139 -20.966 7.922 1.00 40.28 127 SER A N 1
ATOM 1038 C CA . SER A 1 127 ? -7.245 -21.965 8.987 1.00 40.28 127 SER A CA 1
ATOM 1039 C C . SER A 1 127 ? -8.484 -22.840 8.783 1.00 40.28 127 SER A C 1
ATOM 1041 O O . SER A 1 127 ? -8.363 -24.054 8.647 1.00 40.28 127 SER A O 1
ATOM 1043 N N . VAL A 1 128 ? -9.668 -22.244 8.603 1.00 42.06 128 VAL A N 1
ATOM 1044 C CA . VAL A 1 128 ? -10.915 -22.992 8.352 1.00 42.06 128 VAL A CA 1
ATOM 1045 C C . VAL A 1 128 ? -10.837 -23.835 7.068 1.00 42.06 128 VAL A C 1
ATOM 1047 O O . VAL A 1 128 ? -11.271 -24.988 7.051 1.00 42.06 128 VAL A O 1
ATOM 1050 N N . ALA A 1 129 ? -10.248 -23.305 5.992 1.00 43.50 129 ALA A N 1
ATOM 1051 C CA . ALA A 1 129 ? -10.064 -24.042 4.740 1.00 43.50 129 ALA A CA 1
ATOM 1052 C C . ALA A 1 129 ? -9.046 -25.196 4.862 1.00 43.50 129 ALA A C 1
ATOM 1054 O O . ALA A 1 129 ? -9.243 -26.255 4.264 1.00 43.50 129 ALA A O 1
ATOM 1055 N N . GLN A 1 130 ? -7.980 -25.018 5.648 1.00 44.78 130 GLN A N 1
ATOM 1056 C CA . GLN A 1 130 ? -7.014 -26.071 5.974 1.00 44.78 130 GLN A CA 1
ATOM 1057 C C . GLN A 1 130 ? -7.638 -27.147 6.863 1.00 44.78 130 GLN A C 1
ATOM 1059 O O . GLN A 1 130 ? -7.452 -28.323 6.575 1.00 44.78 130 GLN A O 1
ATOM 1064 N N . HIS A 1 131 ? -8.440 -26.772 7.862 1.00 49.44 131 HIS A N 1
ATOM 1065 C CA . HIS A 1 131 ? -9.179 -27.718 8.700 1.00 49.44 131 HIS A CA 1
ATOM 1066 C C . HIS A 1 131 ? -10.162 -28.564 7.884 1.00 49.44 131 HIS A C 1
ATOM 1068 O O . HIS A 1 131 ? -10.203 -29.776 8.062 1.00 49.44 131 HIS A O 1
ATOM 1074 N N . ARG A 1 132 ? -10.888 -27.974 6.925 1.00 49.81 132 ARG A N 1
ATOM 1075 C CA . ARG A 1 132 ? -11.747 -28.735 5.997 1.00 49.81 132 ARG A CA 1
ATOM 1076 C C . ARG A 1 132 ? -10.947 -29.682 5.098 1.00 49.81 132 ARG A C 1
ATOM 1078 O O . ARG A 1 132 ? -11.358 -30.819 4.908 1.00 49.81 132 ARG A O 1
ATOM 1085 N N . LYS A 1 133 ? -9.790 -29.251 4.581 1.00 41.00 133 LYS A N 1
ATOM 1086 C CA . LYS A 1 133 ? -8.891 -30.128 3.807 1.00 41.00 133 LYS A CA 1
ATOM 1087 C C . LYS A 1 133 ? -8.293 -31.257 4.647 1.00 41.00 133 LYS A C 1
ATOM 1089 O O . LYS A 1 133 ? -8.196 -32.364 4.141 1.00 41.00 133 LYS A O 1
ATOM 1094 N N . ALA A 1 134 ? -7.923 -30.997 5.899 1.00 48.97 134 ALA A N 1
ATOM 1095 C CA . ALA A 1 134 ? -7.420 -32.009 6.827 1.00 48.97 134 ALA A CA 1
ATOM 1096 C C . ALA A 1 134 ? -8.528 -32.985 7.262 1.00 48.97 134 ALA A C 1
ATOM 1098 O O . ALA A 1 134 ? -8.288 -34.180 7.377 1.00 48.97 134 ALA A O 1
ATOM 1099 N N . SER A 1 135 ? -9.760 -32.493 7.415 1.00 51.28 135 SER A N 1
ATOM 1100 C CA . SER A 1 135 ? -10.942 -33.293 7.750 1.00 51.28 135 SER A CA 1
ATOM 1101 C C . SER A 1 135 ? -11.339 -34.289 6.655 1.00 51.28 135 SER A C 1
ATOM 1103 O O . SER A 1 135 ? -11.869 -35.350 6.971 1.00 51.28 135 SER A O 1
ATOM 1105 N N . LEU A 1 136 ? -11.038 -33.994 5.387 1.00 49.38 136 LEU A N 1
ATOM 1106 C CA . LEU A 1 136 ? -11.291 -34.898 4.257 1.00 49.38 136 LEU A CA 1
ATOM 1107 C C . LEU A 1 136 ? -10.354 -36.126 4.225 1.00 49.38 136 LEU A C 1
ATOM 1109 O O . LEU A 1 136 ? -10.545 -37.004 3.385 1.00 49.38 136 LEU A O 1
ATOM 1113 N N . PHE A 1 137 ? -9.374 -36.211 5.136 1.00 44.22 137 PHE A N 1
ATOM 1114 C CA . PHE A 1 137 ? -8.487 -37.370 5.305 1.00 44.22 137 PHE A CA 1
ATOM 1115 C C . PHE A 1 137 ? -8.884 -38.306 6.462 1.00 44.22 137 PHE A C 1
ATOM 1117 O O . PHE A 1 137 ? -8.238 -39.338 6.644 1.00 44.22 137 PHE A O 1
ATOM 1124 N N . PHE A 1 138 ? -9.955 -38.027 7.214 1.00 40.44 138 PHE A N 1
ATOM 1125 C CA . PHE A 1 138 ? -10.472 -38.973 8.210 1.00 40.44 138 PHE A CA 1
ATOM 1126 C C . PHE A 1 138 ? -11.359 -40.018 7.531 1.00 40.44 138 PHE A C 1
ATOM 1128 O O . PHE A 1 138 ? -12.572 -39.858 7.430 1.00 40.44 138 PHE A O 1
ATOM 1135 N N . ARG A 1 139 ? -10.745 -41.093 7.032 1.00 39.75 139 ARG A N 1
ATOM 1136 C CA . ARG A 1 139 ? -11.458 -42.219 6.409 1.00 39.75 139 ARG A CA 1
ATOM 1137 C C . ARG A 1 139 ? -11.593 -43.436 7.336 1.00 39.75 139 ARG A C 1
ATOM 1139 O O . ARG A 1 139 ? -11.743 -44.554 6.853 1.00 39.75 139 ARG A O 1
ATOM 1146 N N . ASN A 1 140 ? -11.527 -43.240 8.656 1.00 43.72 140 ASN A N 1
ATOM 1147 C CA . ASN A 1 140 ? -11.627 -44.308 9.655 1.00 43.72 140 ASN A CA 1
ATOM 1148 C C . ASN A 1 140 ? -12.119 -43.711 10.994 1.00 43.72 140 ASN A C 1
ATOM 1150 O O . ASN A 1 140 ? -11.631 -42.650 11.391 1.00 43.72 140 ASN A O 1
ATOM 1154 N N . GLU A 1 141 ? -13.032 -44.390 11.704 1.00 50.41 141 GLU A N 1
ATOM 1155 C CA . GLU A 1 141 ? -13.681 -43.927 12.957 1.00 50.41 141 GLU A CA 1
ATOM 1156 C C . GLU A 1 141 ? -12.708 -43.491 14.076 1.00 50.41 141 GLU A C 1
ATOM 1158 O O . GLU A 1 141 ? -13.062 -42.677 14.923 1.00 50.41 141 GLU A O 1
ATOM 1163 N N . LEU A 1 142 ? -11.449 -43.939 14.047 1.00 44.78 142 LEU A N 1
ATOM 1164 C CA . LEU A 1 142 ? -10.411 -43.561 15.017 1.00 44.78 142 LEU A CA 1
ATOM 1165 C C . LEU A 1 142 ? -9.830 -42.146 14.818 1.00 44.78 142 LEU A C 1
ATOM 1167 O O . LEU A 1 142 ? -9.299 -41.559 15.759 1.00 44.78 142 LEU A O 1
ATOM 1171 N N . GLY A 1 143 ? -9.921 -41.577 13.613 1.00 40.75 143 GLY A N 1
ATOM 1172 C CA . GLY A 1 143 ? -9.307 -40.282 13.296 1.00 40.75 143 GLY A CA 1
ATOM 1173 C C . GLY A 1 143 ? -10.075 -39.073 13.843 1.00 40.75 143 GLY A C 1
ATOM 1174 O O . GLY A 1 143 ? -9.467 -38.084 14.253 1.00 40.75 143 GLY A O 1
ATOM 1175 N N . ALA A 1 144 ? -11.405 -39.172 13.911 1.00 46.94 144 ALA A N 1
ATOM 1176 C CA . ALA A 1 144 ? -12.262 -38.113 14.443 1.00 46.94 144 ALA A CA 1
ATOM 1177 C C . ALA A 1 144 ? -12.057 -37.905 15.956 1.00 46.94 144 ALA A C 1
ATOM 1179 O O . ALA A 1 144 ? -12.074 -36.768 16.424 1.00 46.94 144 ALA A O 1
ATOM 1180 N N . LEU A 1 145 ? -11.773 -38.984 16.697 1.00 45.19 145 LEU A N 1
ATOM 1181 C CA . LEU A 1 145 ? -11.565 -38.950 18.147 1.00 45.19 145 LEU A CA 1
ATOM 1182 C C . LEU A 1 145 ? -10.291 -38.179 18.536 1.00 45.19 145 LEU A C 1
ATOM 1184 O O . LEU A 1 145 ? -10.305 -37.387 19.473 1.00 45.19 145 LEU A O 1
ATOM 1188 N N . ILE A 1 146 ? -9.194 -38.350 17.786 1.00 48.41 146 ILE A N 1
ATOM 1189 C CA . ILE A 1 146 ? -7.941 -37.614 18.039 1.00 48.41 146 ILE A CA 1
ATOM 1190 C C . ILE A 1 146 ? -8.100 -36.129 17.687 1.00 48.41 146 ILE A C 1
ATOM 1192 O O . ILE A 1 146 ? -7.584 -35.268 18.399 1.00 48.41 146 ILE A O 1
ATOM 1196 N N . GLY A 1 147 ? -8.856 -35.815 16.629 1.00 46.06 147 GLY A N 1
ATOM 1197 C CA . GLY A 1 147 ? -9.212 -34.436 16.295 1.00 46.06 147 GLY A CA 1
ATOM 1198 C C . GLY A 1 147 ? -9.975 -33.743 17.428 1.00 46.06 147 GLY A C 1
ATOM 1199 O O . GLY A 1 147 ? -9.616 -32.631 17.808 1.00 46.06 147 GLY A O 1
ATOM 1200 N N . ASP A 1 148 ? -10.963 -34.415 18.018 1.00 49.22 148 ASP A N 1
ATOM 1201 C CA . ASP A 1 148 ? -11.797 -33.851 19.087 1.00 49.22 148 ASP A CA 1
ATOM 1202 C C . ASP A 1 148 ? -11.036 -33.684 20.419 1.00 49.22 148 ASP A C 1
ATOM 1204 O O . ASP A 1 148 ? -11.204 -32.687 21.125 1.00 49.22 148 ASP A O 1
ATOM 1208 N N . ILE A 1 149 ? -10.094 -34.584 20.729 1.00 48.59 149 ILE A N 1
ATOM 1209 C CA . ILE A 1 149 ? -9.202 -34.470 21.900 1.00 48.59 149 ILE A CA 1
ATOM 1210 C C . ILE A 1 149 ? -8.224 -33.288 21.753 1.00 48.59 149 ILE A C 1
ATOM 1212 O O . ILE A 1 149 ? -7.995 -32.542 22.707 1.00 48.59 149 ILE A O 1
ATOM 1216 N N . ILE A 1 150 ? -7.683 -33.050 20.552 1.00 51.31 150 ILE A N 1
ATOM 1217 C CA . ILE A 1 150 ? -6.796 -31.900 20.291 1.00 51.31 150 ILE A CA 1
ATOM 1218 C C . ILE A 1 150 ? -7.579 -30.575 20.332 1.00 51.31 150 ILE A C 1
ATOM 1220 O O . ILE A 1 150 ? -7.050 -29.562 20.796 1.00 51.31 150 ILE A O 1
ATOM 1224 N N . LEU A 1 151 ? -8.843 -30.569 19.892 1.00 48.94 151 LEU A N 1
ATOM 1225 C CA . LEU A 1 151 ? -9.707 -29.385 19.937 1.00 48.94 151 LEU A CA 1
ATOM 1226 C C . LEU A 1 151 ? -10.264 -29.076 21.340 1.00 48.94 151 LEU A C 1
ATOM 1228 O O . LEU A 1 151 ? -10.476 -27.905 21.657 1.00 48.94 151 LEU A O 1
ATOM 1232 N N . SER A 1 152 ? -10.467 -30.080 22.196 1.00 46.44 152 SER A N 1
ATOM 1233 C CA . SER A 1 152 ? -10.973 -29.896 23.568 1.00 46.44 152 SER A CA 1
ATOM 1234 C C . SER A 1 152 ? -9.891 -29.499 24.585 1.00 46.44 152 SER A C 1
ATOM 1236 O O . SER A 1 152 ? -10.207 -28.863 25.592 1.00 46.44 152 SER A O 1
ATOM 1238 N N . GLY A 1 153 ? -8.609 -29.758 24.298 1.00 44.25 153 GLY A N 1
ATOM 1239 C CA . GLY A 1 153 ? -7.467 -29.401 25.156 1.00 44.25 153 GLY A CA 1
ATOM 1240 C C . GLY A 1 153 ? -7.019 -27.929 25.127 1.00 44.25 153 GLY A C 1
ATOM 1241 O O . GLY A 1 153 ? -6.057 -27.577 25.800 1.00 44.25 153 GLY A O 1
ATOM 1242 N N . GLN A 1 154 ? -7.678 -27.050 24.363 1.00 46.53 154 GLN A N 1
ATOM 1243 C CA . GLN A 1 154 ? -7.334 -25.616 24.279 1.00 46.53 154 GLN A CA 1
ATOM 1244 C C . GLN A 1 154 ? -8.178 -24.719 25.210 1.00 46.53 154 GLN A C 1
ATOM 1246 O O . GLN A 1 154 ? -8.259 -23.507 25.003 1.00 46.53 154 GLN A O 1
ATOM 1251 N N . LYS A 1 155 ? -8.806 -25.273 26.257 1.00 45.25 155 LYS A N 1
ATOM 1252 C CA . LYS A 1 155 ? -9.426 -24.475 27.329 1.00 45.25 155 LYS A CA 1
ATOM 1253 C C . LYS A 1 155 ? -8.673 -24.628 28.655 1.00 45.25 155 LYS A C 1
ATOM 1255 O O . LYS A 1 155 ? -8.705 -25.702 29.245 1.00 45.25 155 LYS A O 1
ATOM 1260 N N . LYS A 1 156 ? -8.177 -23.477 29.146 1.00 38.41 156 LYS A N 1
ATOM 1261 C CA . LYS A 1 156 ? -7.499 -23.192 30.437 1.00 38.41 156 LYS A CA 1
ATOM 1262 C C . LYS A 1 156 ? -6.043 -23.690 30.461 1.00 38.41 156 LYS A C 1
ATOM 1264 O O . LYS A 1 156 ? -5.806 -24.868 30.251 1.00 38.41 156 LYS A O 1
ATOM 1269 N N . ASN A 1 157 ? -5.020 -22.853 30.635 1.00 35.09 157 ASN A N 1
ATOM 1270 C CA . ASN A 1 157 ? -4.844 -21.690 31.518 1.00 35.09 157 ASN A CA 1
ATOM 1271 C C . ASN A 1 157 ? -4.117 -20.530 30.829 1.00 35.09 157 ASN A C 1
ATOM 1273 O O . ASN A 1 157 ? -3.198 -20.813 30.031 1.00 35.09 157 ASN A O 1
#

Sequence (157 aa):
MCLIHARRNFVNLVDRKIPERTLTYEEKKCYQVIAIVARVYKFEAEVRANKLNDQDRMIYHQKRSGPLLRAMLRWCQSIFATRKVGPNSNLGKAVSYFIEHNVGLFKFLSVPGAFVDNTHTERVIKSVAQHRKASLFFRNELGALIGDIILSGQKKN

Foldseek 3Di:
DALVVLLVLLVVVEDPPDDPVRDDPLNVLSVLSNVLSVQLVVQVVVCVVVVPFQVVSLVSCCVRNVVSLVVNLVVLVVCVVVVVDDCPDSSNVSSVVCNVCVCVHCVSNPDGPRDNDCVVVVVVVVVVVVVVVVVVPPPDPVVVVVVVVVVVVPDDD

pLDDT: mean 75.49, std 18.55, range [35.09, 97.56]